Protein AF-X1UNW8-F1 (afdb_monomer_lite)

Structure (mmCIF, N/CA/C/O backbone):
data_AF-X1UNW8-F1
#
_entry.id   AF-X1UNW8-F1
#
loop_
_atom_site.group_PDB
_atom_site.id
_atom_site.type_symbol
_atom_site.label_atom_id
_atom_site.label_alt_id
_atom_site.label_comp_id
_atom_site.label_asym_id
_atom_site.label_entity_id
_atom_site.label_seq_id
_atom_site.pdbx_PDB_ins_code
_atom_site.Cartn_x
_atom_site.Cartn_y
_atom_site.Cartn_z
_atom_site.occupancy
_atom_site.B_iso_or_equiv
_atom_site.auth_seq_id
_atom_site.auth_comp_id
_atom_site.auth_asym_id
_atom_site.auth_atom_id
_atom_site.pdbx_PDB_model_num
ATOM 1 N N . MET A 1 1 ? -19.624 18.205 30.181 1.00 53.69 1 MET A N 1
ATOM 2 C CA . MET A 1 1 ? -19.326 17.084 29.262 1.00 53.69 1 MET A CA 1
ATOM 3 C C . MET A 1 1 ? -18.050 16.420 29.754 1.00 53.69 1 MET A C 1
ATOM 5 O O . MET A 1 1 ? -17.069 17.127 29.921 1.00 53.69 1 MET A O 1
ATOM 9 N N . SER A 1 2 ? -18.080 15.124 30.071 1.00 62.38 2 SER A N 1
ATOM 10 C CA . SER A 1 2 ? -16.880 14.363 30.450 1.00 62.38 2 SER A CA 1
ATOM 11 C C . SER A 1 2 ? -16.323 13.691 29.196 1.00 62.38 2 SER A C 1
ATOM 13 O O . SER A 1 2 ? -17.079 13.039 28.478 1.00 62.38 2 SER A O 1
ATOM 15 N N . VAL A 1 3 ? -15.040 13.891 28.898 1.00 70.12 3 VAL A N 1
ATOM 16 C CA . VAL A 1 3 ? -14.355 13.246 27.769 1.00 70.12 3 VAL A CA 1
ATOM 17 C C . VAL A 1 3 ? -13.756 11.940 28.281 1.00 70.12 3 VAL A C 1
ATOM 19 O O . VAL A 1 3 ? -12.930 11.965 29.189 1.00 70.12 3 VAL A O 1
ATOM 22 N N . ILE A 1 4 ? -14.166 10.801 27.722 1.00 77.06 4 ILE A N 1
ATOM 23 C CA . ILE A 1 4 ? -13.505 9.517 27.985 1.00 77.06 4 ILE A CA 1
ATOM 24 C C . ILE A 1 4 ? -12.226 9.490 27.131 1.00 77.06 4 ILE A C 1
ATOM 26 O O . ILE A 1 4 ? -12.331 9.555 25.900 1.00 77.06 4 ILE A O 1
ATOM 30 N N . PRO A 1 5 ? -11.019 9.434 27.725 1.00 76.62 5 PRO A N 1
ATOM 31 C CA . PRO A 1 5 ? -9.793 9.339 26.947 1.00 76.62 5 PRO A CA 1
ATOM 32 C C . PRO A 1 5 ? -9.763 7.999 26.205 1.00 76.62 5 PRO A C 1
ATOM 34 O O . PRO A 1 5 ? -9.883 6.937 26.810 1.00 76.62 5 PRO A O 1
ATOM 37 N N . HIS A 1 6 ? -9.603 8.051 24.884 1.00 81.44 6 HIS A N 1
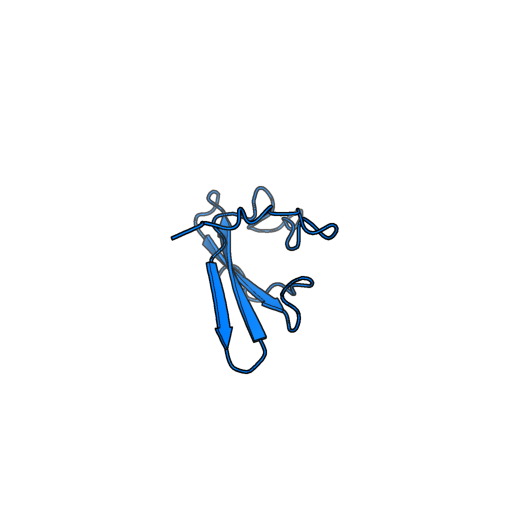ATOM 38 C CA . HIS A 1 6 ? -9.405 6.860 24.062 1.00 81.44 6 HIS A CA 1
ATOM 39 C C . HIS A 1 6 ? -7.904 6.583 23.967 1.00 81.44 6 HIS A C 1
ATOM 41 O O . HIS A 1 6 ? -7.147 7.389 23.423 1.00 81.44 6 HIS A O 1
ATOM 47 N N . THR A 1 7 ? -7.460 5.452 24.513 1.00 90.31 7 THR A N 1
ATOM 48 C CA . THR A 1 7 ? -6.073 4.999 24.366 1.00 90.31 7 THR A CA 1
ATOM 49 C C . THR A 1 7 ? -5.923 4.247 23.052 1.00 90.31 7 THR A C 1
ATOM 51 O O . THR A 1 7 ? -6.494 3.174 22.868 1.00 90.31 7 THR A O 1
ATOM 54 N N . TRP A 1 8 ? -5.118 4.789 22.145 1.00 90.00 8 TRP A N 1
ATOM 55 C CA . TRP A 1 8 ? -4.739 4.090 20.923 1.00 90.00 8 TRP A CA 1
ATOM 56 C C . TRP A 1 8 ? -3.751 2.962 21.229 1.00 90.00 8 TRP A C 1
ATOM 58 O O . TRP A 1 8 ? -2.729 3.177 21.882 1.00 90.00 8 TRP A O 1
ATOM 68 N N . LYS A 1 9 ? -4.035 1.762 20.715 1.00 91.69 9 LYS A N 1
ATOM 69 C CA . LYS A 1 9 ? -3.121 0.614 20.742 1.00 91.69 9 LYS A CA 1
ATOM 70 C C . LYS A 1 9 ? -2.637 0.327 19.324 1.00 91.69 9 LYS A C 1
ATOM 72 O O . LYS A 1 9 ? -3.436 0.283 18.394 1.00 91.69 9 LYS A O 1
ATOM 77 N N . LYS A 1 10 ? -1.329 0.114 19.160 1.00 93.38 10 LYS A N 1
ATOM 78 C CA . LYS A 1 10 ? -0.759 -0.301 17.872 1.00 93.38 10 LYS A CA 1
ATOM 79 C C . LYS A 1 10 ? -1.283 -1.685 17.483 1.00 93.38 10 LYS A C 1
ATOM 81 O O . LYS A 1 10 ? -1.313 -2.590 18.316 1.00 93.38 10 LYS A O 1
ATOM 86 N N . CYS A 1 11 ? -1.635 -1.833 16.210 1.00 92.62 11 CYS A N 1
ATOM 87 C CA . CYS A 1 11 ? -1.907 -3.119 15.574 1.00 92.62 11 CYS A CA 1
ATOM 88 C C . CYS A 1 11 ? -0.634 -3.999 15.621 1.00 92.62 11 CYS A C 1
ATOM 90 O O . CYS A 1 11 ? 0.432 -3.510 15.220 1.00 92.62 11 CYS A O 1
ATOM 92 N N . PRO A 1 12 ? -0.702 -5.234 16.161 1.00 96.25 12 PRO A N 1
ATOM 93 C CA . PRO A 1 12 ? 0.421 -6.180 16.188 1.00 96.25 12 PRO A CA 1
ATOM 94 C C . PRO A 1 12 ? 0.964 -6.557 14.805 1.00 96.25 12 PRO A C 1
ATOM 96 O O . PRO A 1 12 ? 2.145 -6.860 14.677 1.00 96.25 12 PRO A O 1
ATOM 99 N N . GLU A 1 13 ? 0.117 -6.501 13.780 1.00 96.19 13 GLU A N 1
ATOM 100 C CA . GLU A 1 13 ? 0.418 -6.866 12.394 1.00 96.19 13 GLU A CA 1
ATOM 101 C C . GLU A 1 13 ? 1.154 -5.752 11.632 1.00 96.19 13 GLU A C 1
ATOM 103 O O . GLU A 1 13 ? 1.498 -5.908 10.462 1.00 96.19 13 GLU A O 1
ATOM 108 N N . ASN A 1 14 ? 1.436 -4.620 12.284 1.00 94.50 14 ASN A N 1
ATOM 109 C CA . ASN A 1 14 ? 2.210 -3.547 11.676 1.00 94.50 14 ASN A CA 1
ATOM 110 C C . ASN A 1 14 ? 3.626 -4.005 11.250 1.00 94.50 14 ASN A C 1
ATOM 112 O O . ASN A 1 14 ? 4.315 -4.673 12.025 1.00 94.50 14 ASN A O 1
ATOM 116 N N . PRO A 1 15 ? 4.132 -3.540 10.090 1.00 95.81 15 PRO A N 1
ATOM 117 C CA . PRO A 1 15 ? 3.418 -2.738 9.094 1.00 95.81 15 PRO A CA 1
ATOM 118 C C . PRO A 1 15 ? 2.489 -3.600 8.220 1.00 95.81 15 PRO A C 1
ATOM 120 O O . PRO A 1 15 ? 2.899 -4.648 7.722 1.00 95.81 15 PRO A O 1
ATOM 123 N N . VAL A 1 16 ? 1.273 -3.101 7.970 1.00 96.88 16 VAL A N 1
ATOM 124 C CA . VAL A 1 16 ? 0.253 -3.757 7.120 1.00 96.88 16 VAL A CA 1
ATOM 125 C C . VAL A 1 16 ? 0.565 -3.697 5.617 1.00 96.88 16 VAL A C 1
ATOM 127 O O . VAL A 1 16 ? -0.007 -4.436 4.821 1.00 96.88 16 VAL A O 1
ATOM 130 N N . LEU A 1 17 ? 1.507 -2.839 5.215 1.00 97.44 17 LEU A N 1
ATOM 131 C CA . LEU A 1 17 ? 2.067 -2.780 3.868 1.00 97.44 17 LEU A CA 1
ATOM 132 C C . LEU A 1 17 ? 3.573 -2.506 3.970 1.00 97.44 17 LEU A C 1
ATOM 134 O O . LEU A 1 17 ? 3.997 -1.648 4.742 1.00 97.44 17 LEU A O 1
ATOM 138 N N . LYS A 1 18 ? 4.386 -3.244 3.208 1.00 96.75 18 LYS A N 1
ATOM 139 C CA . LYS A 1 18 ? 5.855 -3.136 3.203 1.00 96.75 18 LYS A CA 1
ATOM 140 C C . LYS A 1 18 ? 6.367 -2.667 1.833 1.00 96.75 18 LYS A C 1
ATOM 142 O O . LYS A 1 18 ? 5.713 -2.971 0.832 1.00 96.75 18 LYS A O 1
ATOM 147 N N . PRO A 1 19 ? 7.527 -1.988 1.761 1.00 96.06 19 PRO A N 1
ATOM 148 C CA . PRO A 1 19 ? 8.263 -1.775 0.509 1.00 96.06 19 PRO A CA 1
ATOM 149 C C . PRO A 1 19 ? 8.516 -3.089 -0.243 1.00 96.06 19 PRO A C 1
ATOM 151 O O . PRO A 1 19 ? 8.704 -4.127 0.402 1.00 96.06 19 PRO A O 1
ATOM 154 N N . THR A 1 20 ? 8.528 -3.064 -1.579 1.00 95.62 20 THR A N 1
ATOM 155 C CA . THR A 1 20 ? 8.923 -4.224 -2.397 1.00 95.62 20 THR A CA 1
ATOM 156 C C . THR A 1 20 ? 10.399 -4.104 -2.790 1.00 95.62 20 THR A C 1
ATOM 158 O O . THR A 1 20 ? 10.760 -3.214 -3.561 1.00 95.62 20 THR A O 1
ATOM 161 N N . PRO A 1 21 ? 11.287 -5.003 -2.324 1.00 94.75 21 PRO A N 1
ATOM 162 C CA . PRO A 1 21 ? 12.684 -4.988 -2.744 1.00 94.75 21 PRO A CA 1
ATOM 163 C C . PRO A 1 21 ? 12.830 -5.127 -4.265 1.00 94.75 21 PRO A C 1
ATOM 165 O O . PRO A 1 21 ? 12.292 -6.056 -4.860 1.00 94.75 21 PRO A O 1
ATOM 168 N N . GLY A 1 22 ? 13.597 -4.224 -4.879 1.00 93.75 22 GLY A N 1
ATOM 169 C CA . GLY A 1 22 ? 13.880 -4.246 -6.319 1.00 93.75 22 GLY A CA 1
ATOM 170 C C . GLY A 1 22 ? 12.801 -3.628 -7.211 1.00 93.75 22 GLY A C 1
ATOM 171 O O . GLY A 1 22 ? 12.976 -3.632 -8.426 1.00 93.75 22 GLY A O 1
ATOM 172 N N . ASP A 1 23 ? 11.735 -3.077 -6.631 1.00 94.44 23 ASP A N 1
ATOM 173 C CA . ASP A 1 23 ? 10.644 -2.430 -7.365 1.00 94.44 23 ASP A CA 1
ATOM 174 C C . ASP A 1 23 ? 10.655 -0.897 -7.181 1.00 94.44 23 ASP A C 1
ATOM 176 O O . ASP A 1 23 ? 11.536 -0.334 -6.522 1.00 94.44 23 ASP A O 1
ATOM 180 N N . TRP A 1 24 ? 9.684 -0.200 -7.773 1.00 94.88 24 TRP A N 1
ATOM 181 C CA . TRP A 1 24 ? 9.570 1.261 -7.716 1.00 94.88 24 TRP A CA 1
ATOM 182 C C . TRP A 1 24 ? 9.391 1.804 -6.290 1.00 94.88 24 TRP A C 1
ATOM 184 O O . TRP A 1 24 ? 9.889 2.887 -6.008 1.00 94.88 24 TRP A O 1
ATOM 194 N N . ASP A 1 25 ? 8.741 1.055 -5.394 1.00 96.12 25 ASP A N 1
ATOM 195 C CA . ASP A 1 25 ? 8.478 1.438 -3.997 1.00 96.12 25 ASP A CA 1
ATOM 196 C C . ASP A 1 25 ? 9.470 0.829 -2.992 1.00 96.12 25 ASP A C 1
ATOM 198 O O . ASP A 1 25 ? 9.163 0.660 -1.810 1.00 96.12 25 ASP A O 1
ATOM 202 N N . ARG A 1 26 ? 10.665 0.456 -3.465 1.00 94.94 26 ARG A N 1
ATOM 203 C CA . ARG A 1 26 ? 11.683 -0.262 -2.679 1.00 94.94 26 ARG A CA 1
ATOM 204 C C . ARG A 1 26 ? 12.201 0.478 -1.449 1.00 94.94 26 ARG A C 1
ATOM 206 O O . ARG A 1 26 ? 12.679 -0.180 -0.529 1.00 94.94 26 ARG A O 1
ATOM 213 N N . GLU A 1 27 ? 12.156 1.807 -1.439 1.00 92.94 27 GLU A N 1
ATOM 214 C CA . GLU A 1 27 ? 12.715 2.609 -0.347 1.00 92.94 27 GLU A CA 1
ATOM 215 C C . GLU A 1 27 ? 11.659 2.915 0.726 1.00 92.94 27 GLU A C 1
ATOM 217 O O . GLU A 1 27 ? 11.962 2.912 1.923 1.00 92.94 27 GLU A O 1
ATOM 222 N N . HIS A 1 28 ? 10.416 3.176 0.318 1.00 91.81 28 HIS A N 1
ATOM 223 C CA . HIS A 1 28 ? 9.384 3.724 1.181 1.00 91.81 28 HIS A CA 1
ATOM 224 C C . HIS A 1 28 ? 7.957 3.431 0.674 1.00 91.81 28 HIS A C 1
ATOM 226 O O . HIS A 1 28 ? 7.617 3.598 -0.492 1.00 91.81 28 HIS A O 1
ATOM 232 N N . VAL A 1 29 ? 7.065 3.084 1.608 1.00 94.62 29 VAL A N 1
ATOM 233 C CA . VAL A 1 29 ? 5.606 3.088 1.402 1.00 94.62 29 VAL A CA 1
ATOM 234 C C . VAL A 1 29 ? 4.993 4.100 2.363 1.00 94.62 29 VAL A C 1
ATOM 236 O O . VAL A 1 29 ? 4.941 3.876 3.572 1.00 94.62 29 VAL A O 1
ATOM 239 N N . GLY A 1 30 ? 4.611 5.259 1.830 1.00 93.81 30 GLY A N 1
ATOM 240 C CA . GLY A 1 30 ? 4.318 6.448 2.629 1.00 93.81 30 GLY A CA 1
ATOM 241 C C . GLY A 1 30 ? 2.984 7.089 2.297 1.00 93.81 30 GLY A C 1
ATOM 242 O O . GLY A 1 30 ? 2.302 6.699 1.354 1.00 93.81 30 GLY A O 1
ATOM 243 N N . HIS A 1 31 ? 2.634 8.094 3.103 1.00 95.62 31 HIS A N 1
ATOM 244 C CA . HIS A 1 31 ? 1.458 8.953 2.924 1.00 95.62 31 HIS A CA 1
ATOM 24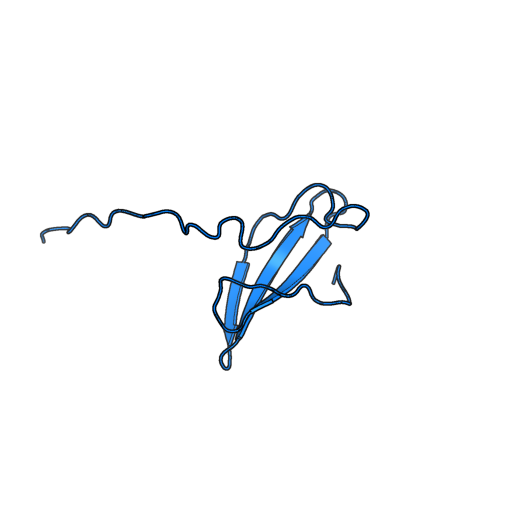5 C C . HIS A 1 31 ? 0.168 8.170 2.594 1.00 95.62 31 HIS A C 1
ATOM 247 O O . HIS A 1 31 ? -0.440 8.405 1.548 1.00 95.62 31 HIS A O 1
ATOM 253 N N . PRO A 1 32 ? -0.244 7.218 3.457 1.00 96.94 32 PRO A N 1
ATOM 254 C CA . PRO A 1 32 ? -1.383 6.361 3.168 1.00 96.94 32 PRO A CA 1
ATOM 255 C C . PRO A 1 32 ? -2.690 7.160 3.127 1.00 96.94 32 PRO A C 1
ATOM 257 O O . PRO A 1 32 ? -2.959 7.979 4.008 1.00 96.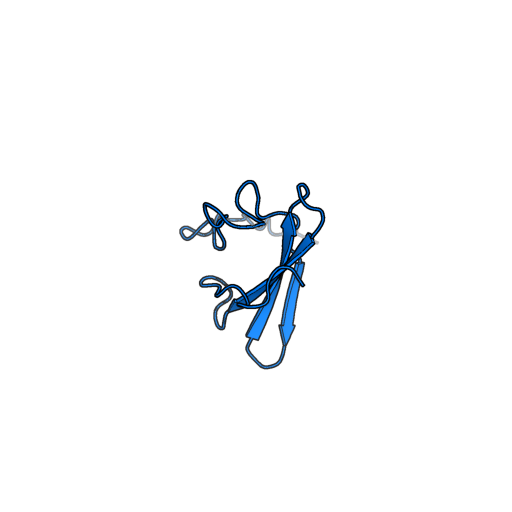94 32 PRO A O 1
ATOM 260 N N . SER A 1 33 ? -3.529 6.863 2.138 1.00 98.12 33 SER A N 1
ATOM 261 C CA . SER A 1 33 ? -4.921 7.309 2.051 1.00 98.12 33 SER A CA 1
ATOM 262 C C . SER A 1 33 ? -5.804 6.106 1.750 1.00 98.12 33 SER A C 1
ATOM 264 O O . SER A 1 33 ? -5.468 5.298 0.886 1.00 98.12 33 SER A O 1
ATOM 266 N N . ILE A 1 34 ? -6.914 5.955 2.470 1.00 98.19 34 ILE A N 1
ATOM 267 C CA . ILE A 1 34 ? -7.748 4.755 2.397 1.00 98.19 34 ILE A CA 1
ATOM 268 C C . ILE A 1 34 ? -9.197 5.099 2.065 1.00 98.19 34 ILE A C 1
ATOM 270 O O . ILE A 1 34 ? -9.770 6.033 2.625 1.00 98.19 34 ILE A O 1
ATOM 274 N N . VAL A 1 35 ? -9.792 4.312 1.171 1.00 98.44 35 VAL A N 1
ATOM 275 C CA . VAL A 1 35 ? -11.224 4.338 0.850 1.00 98.44 35 VAL A CA 1
ATOM 276 C C . VAL A 1 35 ? -11.793 2.950 1.117 1.00 98.44 35 VAL A C 1
ATOM 278 O O . VAL A 1 35 ? -11.209 1.959 0.693 1.00 98.44 35 VAL A O 1
ATOM 281 N N . TYR A 1 36 ? -12.927 2.868 1.810 1.00 98.56 36 TYR A N 1
ATOM 282 C CA . TYR A 1 36 ? -13.689 1.627 1.940 1.00 98.56 36 TYR A CA 1
ATOM 283 C C . TYR A 1 36 ? -14.920 1.705 1.040 1.00 98.56 36 TYR A C 1
ATOM 285 O O . TYR A 1 36 ? -15.764 2.582 1.230 1.00 98.56 36 TYR A O 1
ATOM 293 N N . LEU A 1 37 ? -14.995 0.820 0.049 1.00 98.50 37 LEU A N 1
ATOM 294 C CA . LEU A 1 37 ? -16.061 0.787 -0.948 1.00 98.50 37 LEU A CA 1
ATOM 295 C C . LEU A 1 37 ? -16.407 -0.668 -1.264 1.00 98.50 37 LEU A C 1
ATOM 297 O O . LEU A 1 37 ? -15.511 -1.477 -1.485 1.00 98.50 37 LEU A O 1
ATOM 301 N N . ASP A 1 38 ? -17.700 -0.996 -1.250 1.00 97.88 38 ASP A N 1
ATOM 302 C CA . ASP A 1 38 ? -18.240 -2.312 -1.628 1.00 97.88 38 ASP A CA 1
ATOM 303 C C . ASP A 1 38 ? -17.535 -3.512 -0.967 1.00 97.88 38 ASP A C 1
ATOM 305 O O . ASP A 1 38 ? -17.301 -4.550 -1.581 1.00 97.88 38 ASP A O 1
ATOM 309 N N . GLY A 1 39 ? -17.191 -3.376 0.317 1.00 98.12 39 GLY A N 1
ATOM 310 C CA . GLY A 1 39 ? -16.547 -4.444 1.083 1.00 98.12 39 GLY A CA 1
ATOM 311 C C . GLY A 1 39 ? -15.023 -4.502 0.960 1.00 98.12 39 GLY A C 1
ATOM 312 O O . GLY A 1 39 ? -14.411 -5.389 1.552 1.00 98.12 39 GLY A O 1
ATOM 313 N N . VAL A 1 40 ? -14.402 -3.572 0.230 1.00 98.62 40 VAL A N 1
ATOM 314 C CA . VAL A 1 40 ? -12.963 -3.567 -0.056 1.00 98.62 40 VAL A CA 1
ATOM 315 C C . VAL A 1 40 ? -12.320 -2.271 0.433 1.00 98.62 40 VAL A C 1
ATOM 317 O O . VAL A 1 40 ? -12.810 -1.169 0.192 1.00 98.62 40 VAL A O 1
ATOM 320 N N . PHE A 1 41 ? -11.184 -2.404 1.110 1.00 98.81 41 PHE A N 1
ATOM 321 C CA . PHE A 1 41 ? -10.279 -1.307 1.420 1.00 98.81 41 PHE A CA 1
ATOM 322 C C . PHE A 1 41 ? -9.338 -1.068 0.243 1.00 98.81 41 PHE A C 1
ATOM 324 O O . PHE A 1 41 ? -8.568 -1.954 -0.119 1.00 98.81 41 PHE A O 1
ATOM 331 N N . TYR A 1 42 ? -9.361 0.140 -0.308 1.00 98.75 42 TYR A N 1
ATOM 332 C CA . TYR A 1 42 ? -8.439 0.640 -1.321 1.00 98.75 42 TYR A CA 1
ATOM 333 C C . TYR A 1 42 ? -7.441 1.571 -0.639 1.00 98.75 42 TYR A C 1
ATOM 335 O O . TYR A 1 42 ? -7.796 2.674 -0.223 1.00 98.75 42 TYR A O 1
ATOM 343 N N . LEU A 1 43 ? -6.203 1.109 -0.487 1.00 98.69 43 LEU A N 1
ATOM 344 C CA . LEU A 1 43 ? -5.095 1.860 0.086 1.00 98.69 43 LEU A CA 1
ATOM 345 C C . LEU A 1 43 ? -4.246 2.453 -1.037 1.00 98.69 43 LEU A C 1
ATOM 347 O O . LEU A 1 43 ? -3.543 1.734 -1.746 1.00 98.69 43 LEU A O 1
ATOM 351 N N . TYR A 1 44 ? -4.291 3.773 -1.156 1.00 98.31 44 TYR A N 1
ATOM 352 C CA . TYR A 1 44 ? -3.357 4.549 -1.954 1.00 98.31 44 TYR A CA 1
ATOM 353 C C . TYR A 1 44 ? -2.138 4.889 -1.102 1.00 98.31 44 TYR A C 1
ATOM 355 O O . TYR A 1 44 ? -2.275 5.306 0.051 1.00 98.31 44 TYR A O 1
ATOM 363 N N . TYR A 1 45 ? -0.950 4.718 -1.665 1.00 97.75 45 TYR A N 1
ATOM 364 C CA . TYR A 1 45 ? 0.317 5.029 -1.008 1.00 97.75 45 TYR A CA 1
ATOM 365 C C . TYR A 1 45 ? 1.272 5.680 -2.002 1.00 97.75 45 TYR A C 1
ATOM 367 O O . TYR A 1 45 ? 1.066 5.586 -3.211 1.00 97.75 45 TYR A O 1
ATOM 375 N N . SER A 1 46 ? 2.313 6.343 -1.511 1.00 96.69 46 SER A N 1
ATOM 376 C CA . SER A 1 46 ? 3.303 6.993 -2.365 1.00 96.69 46 SER A CA 1
ATOM 377 C C . SER A 1 46 ? 4.735 6.617 -2.022 1.00 96.69 46 SER A C 1
ATOM 379 O O . SER A 1 46 ? 5.071 6.297 -0.878 1.00 96.69 46 SER A O 1
ATOM 381 N N . GLU A 1 47 ? 5.569 6.713 -3.050 1.00 93.81 47 GLU A N 1
ATOM 382 C CA . GLU A 1 47 ? 7.021 6.812 -2.968 1.00 93.81 47 GLU A CA 1
ATOM 383 C C . GLU A 1 47 ? 7.413 8.209 -3.478 1.00 93.81 47 GLU A C 1
ATOM 385 O O . GLU A 1 47 ? 6.706 8.813 -4.292 1.00 93.81 47 GLU A O 1
ATOM 390 N N . ALA A 1 48 ? 8.509 8.764 -2.961 1.00 87.50 48 ALA A N 1
ATOM 391 C CA . ALA A 1 48 ? 9.037 10.059 -3.388 1.00 87.50 48 ALA A CA 1
ATOM 392 C C . ALA A 1 48 ? 10.164 9.923 -4.427 1.00 87.50 48 ALA A C 1
ATOM 394 O O . ALA A 1 48 ? 10.578 10.915 -5.034 1.00 87.50 48 ALA A O 1
ATOM 395 N N . ARG A 1 49 ? 10.713 8.715 -4.615 1.00 85.31 49 ARG A N 1
ATOM 396 C CA . ARG A 1 49 ? 11.831 8.425 -5.527 1.00 85.31 49 ARG A CA 1
ATOM 397 C C . ARG A 1 49 ? 11.630 7.087 -6.267 1.00 85.31 49 ARG A C 1
ATOM 399 O O . ARG A 1 49 ? 12.319 6.122 -5.940 1.00 85.31 49 ARG A O 1
ATOM 406 N N . PRO A 1 50 ? 10.769 7.027 -7.301 1.00 85.69 50 PRO A N 1
ATOM 407 C CA . PRO A 1 50 ? 10.131 8.142 -8.017 1.00 85.69 50 PRO A CA 1
ATOM 408 C C . PRO A 1 50 ? 8.872 8.680 -7.321 1.00 85.69 50 PRO A C 1
ATOM 410 O O . PRO A 1 50 ? 8.265 7.971 -6.531 1.00 85.69 50 PRO A O 1
ATOM 413 N N . TYR A 1 51 ? 8.457 9.913 -7.649 1.00 90.62 51 TYR A N 1
ATOM 414 C CA . TYR A 1 51 ? 7.144 10.437 -7.253 1.00 90.62 51 TYR A CA 1
ATOM 415 C C . TYR A 1 51 ? 6.045 9.675 -7.986 1.00 90.62 51 TYR A C 1
ATOM 417 O O . TYR A 1 51 ? 5.770 9.945 -9.155 1.00 90.62 51 TYR A O 1
ATOM 425 N N . ALA A 1 52 ? 5.446 8.715 -7.297 1.00 95.50 52 ALA A N 1
ATOM 426 C CA . ALA A 1 52 ? 4.450 7.828 -7.867 1.00 95.50 52 ALA A CA 1
ATOM 427 C C . ALA A 1 52 ? 3.427 7.409 -6.810 1.00 95.50 52 ALA A C 1
ATOM 429 O O . ALA A 1 52 ? 3.714 7.433 -5.608 1.00 95.50 52 ALA A O 1
ATOM 430 N N . ILE A 1 53 ? 2.234 7.030 -7.270 1.00 97.50 53 ILE A N 1
ATOM 431 C CA . ILE A 1 53 ? 1.160 6.518 -6.422 1.00 97.50 53 ILE A CA 1
ATOM 432 C C . ILE A 1 53 ? 0.979 5.033 -6.724 1.00 97.50 53 ILE A C 1
ATOM 434 O O . ILE A 1 53 ? 0.878 4.618 -7.874 1.00 97.50 53 ILE A O 1
ATOM 438 N N . GLY A 1 54 ? 0.925 4.232 -5.671 1.00 97.75 54 GLY A N 1
ATOM 439 C CA . GLY A 1 54 ? 0.567 2.827 -5.733 1.00 97.75 54 GLY A CA 1
ATOM 440 C C . GLY A 1 54 ? -0.822 2.596 -5.166 1.00 97.75 54 GLY A C 1
ATOM 441 O O . GLY A 1 54 ? -1.308 3.360 -4.329 1.00 97.75 54 GLY A O 1
ATOM 442 N N . LEU A 1 55 ? -1.440 1.505 -5.602 1.00 98.44 55 LEU A N 1
ATOM 443 C CA . LEU A 1 55 ? -2.688 0.993 -5.058 1.00 98.44 55 LEU A CA 1
ATOM 444 C C . LEU A 1 55 ? -2.464 -0.382 -4.424 1.00 98.44 55 LEU A C 1
ATOM 446 O O . LEU A 1 55 ? -1.765 -1.233 -4.977 1.00 98.44 55 LEU A O 1
ATOM 450 N N . ALA A 1 56 ? -3.089 -0.628 -3.280 1.00 98.56 56 ALA A N 1
ATOM 451 C CA . ALA A 1 56 ? -3.233 -1.955 -2.703 1.00 98.56 56 ALA A CA 1
ATOM 452 C C . ALA A 1 56 ? -4.667 -2.163 -2.203 1.00 98.56 56 ALA A C 1
ATOM 454 O O . ALA A 1 56 ? -5.306 -1.220 -1.743 1.00 98.56 56 ALA A O 1
ATOM 455 N N . THR A 1 57 ? -5.174 -3.393 -2.274 1.00 98.75 57 THR A N 1
ATOM 456 C CA . THR A 1 57 ? -6.536 -3.732 -1.839 1.00 98.75 57 THR A CA 1
ATOM 457 C C . THR A 1 57 ? -6.540 -4.752 -0.711 1.00 98.75 57 THR A C 1
ATOM 459 O O . THR A 1 57 ? -5.682 -5.635 -0.677 1.00 98.75 57 THR A O 1
ATOM 462 N N . SER A 1 58 ? -7.519 -4.668 0.187 1.00 98.69 58 SER A N 1
ATOM 463 C CA . SER A 1 58 ? -7.699 -5.618 1.288 1.00 98.69 58 SER A CA 1
ATOM 464 C C . SER A 1 58 ? -9.184 -5.820 1.623 1.00 98.69 58 SER A C 1
ATOM 466 O O . SER A 1 58 ? -9.932 -4.845 1.599 1.00 98.69 58 SER A O 1
ATOM 468 N N . PRO A 1 59 ? -9.637 -7.040 1.963 1.00 98.31 59 PRO A N 1
ATOM 469 C CA . PRO A 1 59 ? -10.983 -7.266 2.495 1.00 98.31 59 PRO A CA 1
ATOM 470 C C . PRO A 1 59 ? -11.098 -6.981 4.005 1.00 98.31 59 PRO A C 1
ATOM 472 O O . PRO A 1 59 ? -12.205 -6.805 4.505 1.00 98.31 59 PRO A O 1
ATOM 475 N N . ASP A 1 60 ? -9.981 -6.949 4.742 1.00 97.94 60 ASP A N 1
ATOM 476 C CA . ASP A 1 60 ? -9.957 -6.867 6.213 1.00 97.94 60 ASP A CA 1
ATOM 477 C C . ASP A 1 60 ? -9.229 -5.629 6.765 1.00 97.94 60 ASP A C 1
ATOM 479 O O . ASP A 1 60 ? -9.259 -5.376 7.968 1.00 97.94 60 ASP A O 1
ATOM 483 N N . GLY A 1 61 ? -8.591 -4.843 5.895 1.00 97.38 61 GLY A N 1
ATOM 484 C CA . GLY A 1 61 ? -7.852 -3.638 6.267 1.00 97.38 61 GLY A CA 1
ATOM 485 C C . GLY A 1 61 ? -6.508 -3.915 6.950 1.00 97.38 61 GLY A C 1
ATOM 486 O O . GLY A 1 61 ? -5.885 -2.975 7.445 1.00 97.38 61 GLY A O 1
ATOM 487 N N . ILE A 1 62 ? -6.053 -5.174 6.979 1.00 97.69 62 ILE A N 1
ATOM 488 C CA . ILE A 1 62 ? -4.801 -5.615 7.616 1.00 97.69 62 ILE A CA 1
ATOM 489 C C . ILE A 1 62 ? -3.891 -6.306 6.595 1.00 97.69 62 ILE A C 1
ATOM 491 O O . ILE A 1 62 ? -2.696 -6.018 6.537 1.00 97.69 62 ILE A O 1
ATOM 495 N N . HIS A 1 63 ? -4.442 -7.183 5.757 1.00 97.94 63 HIS A N 1
ATOM 496 C CA . HIS A 1 63 ? -3.697 -7.926 4.745 1.00 97.94 63 HIS A CA 1
ATOM 497 C C . HIS A 1 63 ? -3.945 -7.317 3.363 1.00 97.94 63 HIS A C 1
ATOM 499 O O . HIS A 1 63 ? -4.992 -7.535 2.749 1.00 97.94 63 HIS A O 1
ATOM 505 N N . PHE A 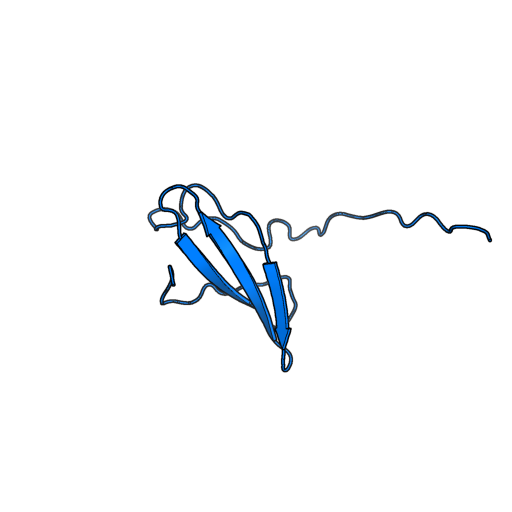1 64 ? -2.983 -6.532 2.875 1.00 98.44 64 PHE A N 1
ATOM 506 C CA . PHE A 1 64 ? -3.076 -5.838 1.591 1.00 98.44 64 PHE A CA 1
ATOM 507 C C . PHE A 1 64 ? -2.365 -6.584 0.459 1.00 98.44 64 PHE A C 1
ATOM 509 O O . PHE A 1 64 ? -1.249 -7.076 0.617 1.00 98.44 64 PHE A O 1
ATOM 516 N N . THR A 1 65 ? -2.990 -6.590 -0.720 1.00 98.50 65 THR A N 1
ATOM 517 C CA . THR A 1 65 ? -2.400 -7.053 -1.984 1.00 98.50 65 THR A CA 1
ATOM 518 C C . THR A 1 65 ? -2.137 -5.849 -2.883 1.00 98.50 65 THR A C 1
ATOM 520 O O . THR A 1 65 ? -3.069 -5.111 -3.198 1.00 98.50 65 THR A O 1
ATOM 523 N N . LYS A 1 66 ? -0.879 -5.627 -3.287 1.00 98.06 66 LYS A N 1
ATOM 524 C CA . LYS A 1 66 ? -0.513 -4.545 -4.219 1.00 98.06 66 LYS A CA 1
ATOM 525 C C . LYS A 1 66 ? -1.100 -4.815 -5.607 1.00 98.06 66 LYS A C 1
ATOM 527 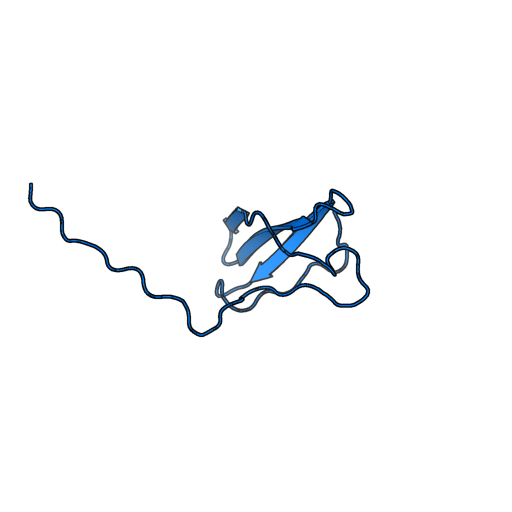O O . LYS A 1 66 ? -1.085 -5.949 -6.080 1.00 98.06 66 LYS A O 1
ATOM 532 N N . TYR A 1 67 ? -1.599 -3.771 -6.259 1.00 98.12 67 TYR A N 1
ATOM 533 C CA . TYR A 1 67 ? -2.060 -3.842 -7.638 1.00 98.12 67 TYR A CA 1
ATOM 534 C C .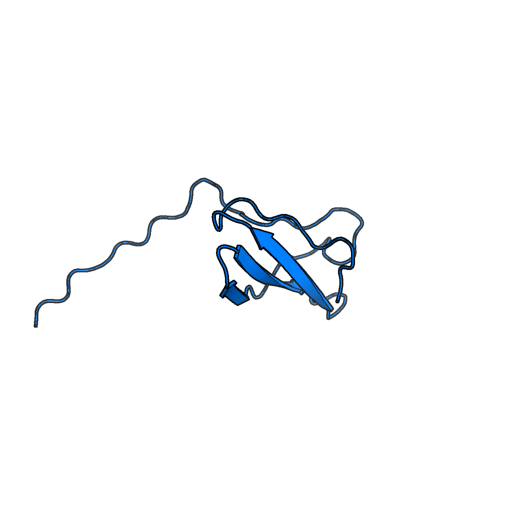 TYR A 1 67 ? -0.878 -4.120 -8.577 1.00 98.12 67 TYR A C 1
ATOM 536 O O . TYR A 1 67 ? 0.148 -3.447 -8.516 1.00 98.12 67 TYR A O 1
ATOM 544 N N . ALA A 1 68 ? -1.019 -5.112 -9.458 1.00 96.44 68 ALA A N 1
ATOM 545 C CA . ALA A 1 68 ? 0.062 -5.548 -10.344 1.00 96.44 68 ALA A CA 1
ATOM 546 C C . ALA A 1 68 ? 0.480 -4.486 -11.378 1.00 96.44 68 ALA A C 1
ATOM 548 O O . ALA A 1 68 ? 1.578 -4.563 -11.915 1.00 96.44 68 ALA A O 1
ATOM 549 N N . GLY A 1 69 ? -0.388 -3.507 -11.655 1.00 96.38 69 GLY A N 1
ATOM 550 C CA . GLY A 1 69 ? -0.095 -2.385 -12.544 1.00 96.38 69 GLY A CA 1
ATOM 551 C C . GLY A 1 69 ? 0.544 -1.186 -11.848 1.00 96.38 69 GLY A C 1
ATOM 552 O O . GLY A 1 69 ? 0.547 -0.115 -12.436 1.00 96.38 69 GLY A O 1
ATOM 553 N N . ASN A 1 70 ? 1.016 -1.327 -10.605 1.00 96.19 70 ASN A N 1
ATOM 554 C CA . ASN A 1 70 ? 1.721 -0.248 -9.921 1.00 96.19 70 ASN A CA 1
ATOM 555 C C . ASN A 1 70 ? 3.097 0.038 -10.570 1.00 96.19 70 ASN A C 1
ATOM 557 O O . ASN A 1 70 ? 3.755 -0.895 -11.034 1.00 96.19 70 ASN A O 1
ATOM 561 N N . PRO A 1 71 ? 3.579 1.293 -10.513 1.00 95.12 71 PRO A N 1
ATOM 562 C CA . PRO A 1 71 ? 2.836 2.468 -10.052 1.00 95.12 71 PRO A CA 1
ATOM 563 C C . PRO A 1 71 ? 1.727 2.864 -11.043 1.00 95.12 71 PRO A C 1
ATOM 565 O O . PRO A 1 71 ? 1.845 2.585 -12.234 1.00 95.12 71 PRO A O 1
ATOM 568 N N . MET A 1 72 ? 0.664 3.500 -10.539 1.00 87.19 72 MET A N 1
ATOM 569 C CA . MET A 1 72 ? -0.437 4.026 -11.363 1.00 87.19 72 MET A CA 1
ATOM 570 C C . MET A 1 72 ? -0.137 5.409 -11.938 1.00 87.19 72 MET A C 1
ATOM 572 O O . MET A 1 72 ? 0.628 6.170 -11.299 1.00 87.19 72 MET A O 1
#

Sequence (72 aa):
MSVIPHTWKKCPENPVLKPTPGDWDREHVGHPSIVYLDGVFYLYYSEARPYAIGLATSPDGIHFTKYAGNPM

pLDDT: mean 93.57, std 8.18, range [53.69, 98.81]

Foldseek 3Di:
DDDDDDDDDDDPLPPLDDADPPDQRNPDWDDWDWDDDPQKIWIWTADVNPGFIWIWIDNVVRHTDTDPPPRD

Secondary structure (DSSP, 8-state):
-PPPP------TT--SS---TTSTTSS--EEEEEEEETTEEEEEEEEETTEEEEEEEESSSSS-EE-TT---

Radius of gyration: 14.72 Å; chains: 1; bounding box: 33×25×43 Å

InterPro domains:
  IPR023296 Glycosyl hydrolase, five-bladed beta-propeller domain superfamily [G3DSA:2.115.10.20] (4-72)
  IPR023296 Glycosyl hydrolase, five-bladed beta-propeller domain superfamily [SSF75005] (7-69)

Organism: NCBI:txid412755